Protein AF-I3T6C7-F1 (afdb_monomer)

Sequence (127 aa):
MVQRKGVLETTHEMLERLEAHLRAIGQFTVTANMRGSSAEEVVERVLSQPSLSGLQGPTVSPVFCKRDGKVTADYYAIVICVPKKALYKSVQQLRAIGGSGVLISPLTYIFDEETPRWRQLLSELGL

InterPro domains:
  IPR001348 ATP phosphoribosyltransferase HisG [PTHR21403] (2-115)
  IPR011322 Nitrogen regulatory PII-like, alpha/beta [SSF54913] (28-110)
  IPR013115 Histidine biosynthesis HisG, C-terminal [PF08029] (26-108)
  IPR013115 Histidine biosynthesis HisG, C-terminal [TIGR03455] (9-110)
  IPR015867 Nitrogen regulatory protein PII/ATP phosphoribosyltransferase, C-terminal [G3DSA:3.30.70.120] (30-111)

pLDDT: mean 95.15, std 6.67, range [51.81, 98.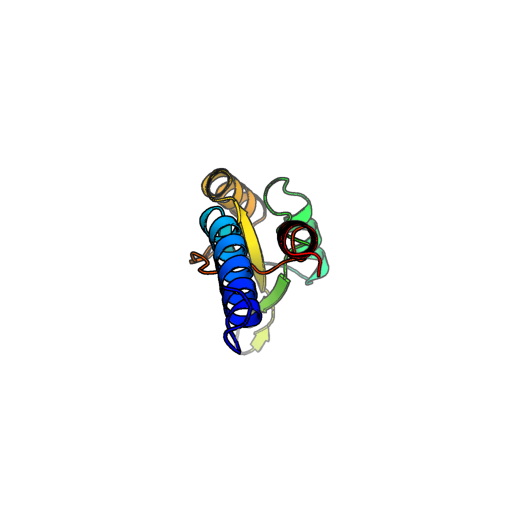69]

Radius of gyration: 20.39 Å; Cα contacts (8 Å, |Δi|>4): 193; chains: 1; bounding box: 48×24×57 Å

Secondary structure (DSSP, 8-state):
-TTSTTHHHHHHHHHHHHHHHHHHTTEEEEEEEEE-SSHHHHHHHHHTSTT---SSS-EEEEEEEEETTEEEEEEEEEEEEEEGGGHHHHHHHHHHTTEEEEEEEE-S----SPPHHHHHHHHHHT-

Foldseek 3Di:
DVPPPCPLVVVVVVVQLVVQQVVQQFKKKKKWKAFDPDQVRVQVLQVVQPQRQAPPGWDKAFDWDADPNDIDRRIIMTIGIGGPVCVVVSVVSCVVSRIDPIDIGGDRGDGDDDDCVSVVVCVVVVD

Solvent-accessible surface area (backbone atoms only — not comparable to full-atom values): 7153 Å² total; per-residue (Å²): 126,75,85,47,87,63,48,65,60,52,49,49,56,50,50,54,50,52,52,12,25,64,54,12,73,47,34,26,45,38,35,30,40,27,71,38,95,45,66,65,60,44,50,52,57,41,60,72,35,92,65,46,43,30,88,90,42,62,49,71,44,80,38,74,45,79,54,97,91,40,80,42,61,56,26,28,38,37,39,31,50,33,46,58,93,46,41,70,61,32,52,51,50,38,44,75,70,53,35,40,81,73,43,78,42,83,45,74,61,44,83,70,84,84,62,70,62,62,61,51,53,33,55,76,70,74,96

Structure (mmCIF, N/CA/C/O backbone):
data_AF-I3T6C7-F1
#
_entry.id   AF-I3T6C7-F1
#
loop_
_atom_site.group_PDB
_atom_site.id
_atom_site.type_symbol
_atom_site.label_atom_id
_atom_site.label_alt_id
_atom_site.label_comp_id
_atom_site.label_asym_id
_atom_site.label_entity_id
_atom_site.label_seq_id
_atom_site.pdbx_PDB_ins_code
_atom_site.Cartn_x
_atom_site.Cartn_y
_atom_site.Cartn_z
_atom_site.occupancy
_atom_site.B_iso_or_equiv
_atom_site.auth_seq_id
_atom_site.auth_comp_id
_atom_site.auth_asym_id
_atom_site.auth_atom_id
_atom_site.pdbx_PDB_model_num
ATOM 1 N N . MET A 1 1 ? -17.566 1.750 35.840 1.00 51.81 1 MET A N 1
ATOM 2 C CA . MET A 1 1 ? -16.801 0.747 35.057 1.00 51.81 1 MET A CA 1
ATOM 3 C C . MET A 1 1 ? -15.396 1.210 34.659 1.00 51.81 1 MET A C 1
ATOM 5 O O . MET A 1 1 ? -14.515 0.364 34.659 1.00 51.81 1 MET A O 1
ATOM 9 N N . VAL A 1 2 ? -15.137 2.505 34.415 1.00 59.56 2 VAL A N 1
ATOM 10 C CA . VAL A 1 2 ? -13.790 3.023 34.046 1.00 59.56 2 VAL A CA 1
ATOM 11 C C . VAL A 1 2 ? -12.768 3.013 35.204 1.00 59.56 2 VAL A C 1
ATOM 13 O O . VAL A 1 2 ? -11.573 3.135 34.989 1.00 59.56 2 VAL A O 1
ATOM 16 N N . GLN A 1 3 ? -13.205 2.800 36.450 1.00 64.25 3 GLN A N 1
ATOM 17 C CA . GLN A 1 3 ? -12.333 2.830 37.639 1.00 64.25 3 GLN A CA 1
ATOM 18 C C . GLN A 1 3 ? -11.343 1.656 37.747 1.00 64.25 3 GLN A C 1
ATOM 20 O O . GLN A 1 3 ? -10.486 1.649 38.631 1.00 64.25 3 GLN A O 1
ATOM 25 N N . ARG A 1 4 ? -11.452 0.636 36.886 1.00 76.62 4 ARG A N 1
ATOM 26 C CA . ARG A 1 4 ? -10.533 -0.504 36.906 1.00 76.62 4 ARG A CA 1
ATOM 27 C C . ARG A 1 4 ? -9.279 -0.127 36.112 1.00 76.62 4 ARG A C 1
ATOM 29 O O . ARG A 1 4 ? -9.357 0.118 34.911 1.00 76.62 4 ARG A O 1
ATOM 36 N N . LYS A 1 5 ? -8.139 -0.064 36.805 1.00 81.50 5 LYS A N 1
ATOM 37 C CA . LYS A 1 5 ? -6.835 0.320 36.241 1.00 81.50 5 LYS A CA 1
ATOM 38 C C . LYS A 1 5 ? -6.559 -0.441 34.933 1.00 81.50 5 LYS A C 1
ATOM 40 O O . LYS A 1 5 ? -6.639 -1.668 34.934 1.00 81.50 5 LYS A O 1
ATOM 45 N N . GLY A 1 6 ? -6.242 0.272 33.850 1.00 86.94 6 GLY A N 1
ATOM 46 C CA . GLY A 1 6 ? -5.896 -0.314 32.548 1.00 86.94 6 GLY A CA 1
ATOM 47 C C . GLY A 1 6 ? -7.056 -0.485 31.556 1.00 86.94 6 GLY A C 1
ATOM 48 O O . GLY A 1 6 ? -6.810 -0.827 30.399 1.00 86.94 6 GLY A O 1
ATOM 49 N N . VAL A 1 7 ? -8.320 -0.298 31.970 1.00 94.12 7 VAL A N 1
ATOM 50 C CA . VAL A 1 7 ? -9.475 -0.507 31.071 1.00 94.12 7 VAL A CA 1
ATOM 51 C C . VAL A 1 7 ? -9.541 0.550 29.976 1.00 94.12 7 VAL A C 1
ATOM 53 O O . VAL A 1 7 ? -9.849 0.206 28.837 1.00 94.12 7 VAL A O 1
ATOM 56 N N . LEU A 1 8 ? -9.248 1.812 30.295 1.00 93.75 8 LEU A N 1
ATOM 57 C CA . LEU A 1 8 ? -9.309 2.906 29.326 1.00 93.75 8 LEU A CA 1
ATOM 58 C C . LEU A 1 8 ? -8.242 2.727 28.237 1.00 93.75 8 LEU A C 1
ATOM 60 O O . LEU A 1 8 ? -8.543 2.826 27.053 1.00 93.75 8 LEU A O 1
ATOM 64 N N . GLU A 1 9 ? -7.030 2.353 28.639 1.00 93.94 9 GLU A N 1
ATOM 65 C CA . GLU A 1 9 ? -5.893 2.097 27.759 1.00 93.94 9 GLU A CA 1
ATOM 66 C C . GLU A 1 9 ? -6.137 0.872 26.869 1.00 93.94 9 GLU A C 1
ATOM 68 O O . GLU A 1 9 ? -5.950 0.939 25.657 1.00 93.94 9 GLU A O 1
ATOM 73 N N . THR A 1 10 ? -6.642 -0.225 27.446 1.00 95.94 10 THR A N 1
ATOM 74 C CA . THR A 1 10 ? -6.993 -1.431 26.672 1.00 95.94 10 THR A CA 1
ATOM 75 C C . THR A 1 10 ? -8.122 -1.144 25.681 1.00 95.94 10 THR A C 1
ATOM 77 O O . THR A 1 10 ? -8.112 -1.646 24.559 1.00 95.94 10 THR A O 1
ATOM 80 N N . THR A 1 11 ? -9.103 -0.327 26.078 1.00 95.94 11 THR A N 1
ATOM 81 C CA . THR A 1 11 ? -10.200 0.087 25.192 1.00 95.94 11 THR A CA 1
ATOM 82 C C . THR A 1 11 ? -9.670 0.921 24.031 1.00 95.94 11 THR A C 1
ATOM 84 O O . THR A 1 11 ? -10.101 0.706 22.900 1.00 95.94 11 THR A O 1
ATOM 87 N N . HIS A 1 12 ? -8.712 1.819 24.286 1.00 95.50 12 HIS A N 1
ATOM 88 C CA . HIS A 1 12 ? -8.069 2.601 23.234 1.00 95.50 12 HIS A CA 1
ATOM 89 C C . HIS A 1 12 ? -7.343 1.695 22.230 1.00 95.50 12 HIS A C 1
ATOM 91 O O . HIS A 1 12 ? -7.624 1.749 21.037 1.00 95.50 12 HIS A O 1
ATOM 97 N N . GLU A 1 13 ? -6.511 0.770 22.720 1.00 96.75 13 GLU A N 1
ATOM 98 C CA . GLU A 1 13 ? -5.788 -0.195 21.881 1.00 96.75 13 GLU A CA 1
ATOM 99 C C . GLU A 1 13 ? -6.740 -1.079 21.053 1.00 96.75 13 GLU A C 1
ATOM 101 O O . GLU A 1 13 ? -6.486 -1.364 19.879 1.00 96.75 13 GLU A O 1
ATOM 106 N N . MET A 1 14 ? -7.856 -1.519 21.647 1.00 97.81 14 MET A N 1
ATOM 107 C CA . MET A 1 14 ? -8.892 -2.271 20.935 1.00 97.81 14 MET A CA 1
ATOM 108 C C . MET A 1 14 ? -9.550 -1.438 19.836 1.00 97.81 14 MET A C 1
ATOM 110 O O . MET A 1 14 ? -9.724 -1.943 18.725 1.00 97.81 14 MET A O 1
ATOM 114 N N . LEU A 1 15 ? -9.907 -0.185 20.129 1.00 97.56 15 LEU A N 1
ATOM 115 C CA . LEU A 1 15 ? -10.508 0.724 19.157 1.00 97.56 15 LEU A CA 1
ATOM 116 C C . LEU A 1 15 ? -9.564 0.945 17.969 1.00 97.56 15 LEU A C 1
ATOM 118 O O . LEU A 1 15 ? -9.964 0.693 16.833 1.00 97.56 15 LEU A O 1
ATOM 122 N N . GLU A 1 16 ? -8.304 1.302 18.228 1.00 98.00 16 GLU A N 1
ATOM 123 C CA . GLU A 1 16 ? -7.309 1.536 17.177 1.00 98.00 16 GLU A CA 1
ATOM 124 C C . GLU A 1 16 ? -7.097 0.299 16.294 1.00 98.00 16 GLU A C 1
ATOM 126 O O . GLU A 1 16 ? -7.096 0.390 15.063 1.00 98.00 16 GLU A O 1
ATOM 131 N N . ARG A 1 17 ? -6.973 -0.893 16.897 1.00 98.25 17 ARG A N 1
ATOM 132 C CA . ARG A 1 17 ? -6.817 -2.143 16.136 1.00 98.25 17 ARG A CA 1
ATOM 133 C C . ARG A 1 17 ? -8.027 -2.450 15.266 1.00 98.25 17 ARG A C 1
ATOM 135 O O . ARG A 1 17 ? -7.852 -2.872 14.123 1.00 98.25 17 ARG A O 1
ATOM 142 N N . LEU A 1 18 ? -9.242 -2.269 15.782 1.00 98.31 18 LEU A N 1
ATOM 143 C CA . LEU A 1 18 ? -10.462 -2.528 15.018 1.00 98.31 18 LEU A CA 1
ATOM 144 C C . LEU A 1 18 ? -10.581 -1.575 13.826 1.00 98.31 18 LEU A C 1
ATOM 146 O O . LEU A 1 18 ? -10.871 -2.020 12.715 1.00 98.31 18 LEU A O 1
ATOM 150 N N . GLU A 1 19 ? -10.297 -0.288 14.020 1.00 97.81 19 GLU A N 1
ATOM 151 C CA . 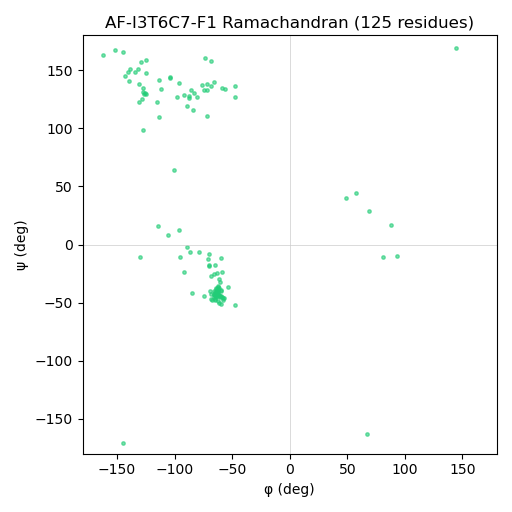GLU A 1 19 ? -10.312 0.698 12.937 1.00 97.81 19 GLU A CA 1
ATOM 152 C C . GLU A 1 19 ? -9.237 0.412 11.885 1.00 97.81 19 GLU A C 1
ATOM 154 O O . GLU A 1 19 ? -9.531 0.363 10.685 1.00 97.81 19 GLU A O 1
ATOM 159 N N . ALA A 1 20 ? -8.008 0.130 12.324 1.00 98.31 20 ALA A N 1
ATOM 160 C CA . ALA A 1 20 ? -6.911 -0.224 11.434 1.00 98.31 20 ALA A CA 1
ATOM 161 C C . ALA A 1 20 ? -7.193 -1.517 10.653 1.00 98.31 20 ALA A C 1
ATOM 163 O O . ALA A 1 20 ? -6.828 -1.625 9.478 1.00 98.31 20 ALA A O 1
ATOM 164 N N . HIS A 1 21 ? -7.867 -2.490 11.271 1.00 98.50 21 HIS A N 1
ATOM 165 C CA . HIS A 1 21 ? -8.273 -3.726 10.609 1.00 98.50 21 HIS A CA 1
ATOM 166 C C . HIS A 1 21 ? -9.343 -3.466 9.546 1.00 98.50 21 HIS A C 1
ATOM 168 O O . HIS A 1 21 ? -9.191 -3.893 8.401 1.00 98.50 21 HIS A O 1
ATOM 174 N N . LEU A 1 22 ? -10.391 -2.707 9.883 1.00 97.50 22 LEU A N 1
ATOM 175 C CA . LEU A 1 22 ? -11.456 -2.339 8.945 1.00 97.50 22 LEU A CA 1
ATOM 176 C C . LEU A 1 22 ? -10.931 -1.540 7.742 1.00 97.50 22 LEU A C 1
ATOM 178 O O . LEU A 1 22 ? -11.440 -1.688 6.629 1.00 97.50 22 LEU A O 1
ATOM 182 N N . ARG A 1 23 ? -9.879 -0.736 7.926 1.00 96.69 23 ARG A N 1
ATOM 183 C CA . ARG A 1 23 ? -9.169 -0.092 6.814 1.00 96.69 23 ARG A CA 1
ATOM 184 C C . ARG A 1 23 ? -8.414 -1.121 5.960 1.00 96.69 23 ARG A C 1
ATOM 186 O O . ARG A 1 23 ? -8.537 -1.121 4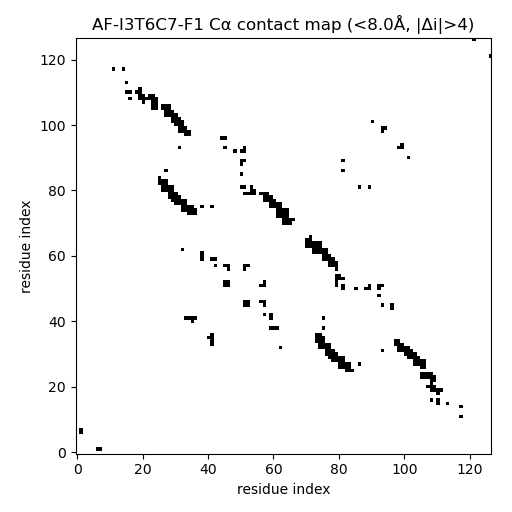.733 1.00 96.69 23 ARG A O 1
ATOM 193 N N . ALA A 1 24 ? -7.675 -2.029 6.598 1.00 98.06 24 ALA A N 1
ATOM 194 C CA . ALA A 1 24 ? -6.841 -3.034 5.936 1.00 98.06 24 ALA A CA 1
ATOM 195 C C . ALA A 1 24 ? -7.627 -4.054 5.101 1.00 98.06 24 ALA A C 1
ATOM 197 O O . ALA A 1 24 ? -7.188 -4.420 4.008 1.00 98.06 24 ALA A O 1
ATOM 198 N N . ILE A 1 25 ? -8.812 -4.487 5.553 1.00 97.50 25 ILE A N 1
ATOM 199 C CA . ILE A 1 25 ? -9.611 -5.501 4.840 1.00 97.50 25 ILE A CA 1
ATOM 200 C C . ILE A 1 25 ? -9.982 -5.083 3.413 1.00 97.50 25 ILE A C 1
ATOM 202 O O . ILE A 1 25 ? -10.237 -5.951 2.574 1.00 97.50 25 ILE A O 1
ATOM 206 N N . GLY A 1 26 ? -10.009 -3.779 3.128 1.00 96.12 26 GLY A N 1
ATOM 207 C CA . GLY A 1 26 ? -10.335 -3.212 1.823 1.00 96.12 26 GLY A CA 1
ATOM 208 C C . GLY A 1 26 ? -9.139 -3.024 0.891 1.00 96.12 26 GLY A C 1
ATOM 209 O O . GLY A 1 26 ? -9.344 -2.608 -0.249 1.00 96.12 26 GLY A O 1
ATOM 210 N N . GLN A 1 27 ? -7.920 -3.342 1.332 1.00 98.06 27 GLN A N 1
ATOM 211 C CA . GLN A 1 27 ? -6.677 -3.039 0.621 1.00 98.06 27 GLN A CA 1
ATOM 212 C C . GLN A 1 27 ? -5.825 -4.292 0.376 1.00 98.06 27 GLN A C 1
ATOM 214 O O . GLN A 1 27 ? -5.956 -5.314 1.056 1.00 98.06 27 GLN A O 1
ATOM 219 N N . PHE A 1 28 ? -4.937 -4.192 -0.606 1.00 98.56 28 PHE A N 1
ATOM 220 C CA . PHE A 1 28 ? -3.793 -5.076 -0.797 1.00 98.56 28 PHE A CA 1
ATOM 221 C C . PHE A 1 28 ? -2.518 -4.249 -0.858 1.00 98.56 28 PHE A C 1
ATOM 223 O O . PHE A 1 28 ? -2.527 -3.157 -1.426 1.00 98.56 28 PHE A O 1
ATOM 230 N N . THR A 1 29 ? -1.414 -4.812 -0.378 1.00 98.50 29 THR A N 1
ATOM 231 C CA . THR A 1 29 ? -0.090 -4.364 -0.810 1.00 98.50 29 THR A CA 1
ATOM 232 C C . THR A 1 29 ? 0.212 -5.013 -2.148 1.00 98.50 29 THR A C 1
ATOM 234 O O . THR A 1 29 ? 0.123 -6.236 -2.282 1.00 98.50 29 THR A O 1
ATOM 237 N N . VAL A 1 30 ? 0.559 -4.194 -3.133 1.00 98.62 30 VAL A N 1
ATOM 238 C CA . VAL A 1 30 ? 0.957 -4.631 -4.466 1.00 98.62 30 VAL A CA 1
ATOM 239 C C . VAL A 1 30 ? 2.409 -4.245 -4.683 1.00 98.62 30 VAL A C 1
ATOM 241 O O . VAL A 1 30 ? 2.754 -3.065 -4.612 1.00 98.62 30 VAL A O 1
ATOM 244 N N . THR A 1 31 ? 3.235 -5.244 -4.978 1.00 98.62 31 THR A N 1
ATOM 245 C CA . THR A 1 31 ? 4.638 -5.063 -5.350 1.00 98.62 31 THR A CA 1
ATOM 246 C C . THR A 1 31 ? 4.824 -5.450 -6.807 1.00 98.62 31 THR A C 1
ATOM 248 O O . THR A 1 31 ? 4.336 -6.498 -7.217 1.00 98.62 31 THR A O 1
ATOM 251 N N . ALA A 1 32 ? 5.527 -4.651 -7.604 1.00 98.50 32 ALA A N 1
ATOM 252 C CA . ALA A 1 32 ? 5.821 -4.997 -8.995 1.00 98.50 32 ALA A CA 1
ATOM 253 C C . ALA A 1 32 ? 7.239 -4.588 -9.392 1.00 98.50 32 ALA A C 1
ATOM 255 O O . ALA A 1 32 ? 7.749 -3.574 -8.930 1.00 98.50 32 ALA A O 1
ATOM 256 N N . ASN A 1 33 ? 7.855 -5.353 -10.290 1.00 97.94 33 ASN A N 1
ATOM 257 C CA . ASN A 1 33 ? 9.135 -5.009 -10.894 1.00 97.94 33 ASN A CA 1
ATOM 258 C C . ASN A 1 33 ? 8.912 -4.242 -12.194 1.00 97.94 33 ASN A C 1
ATOM 260 O O . ASN A 1 33 ? 8.213 -4.713 -13.095 1.00 97.94 33 ASN A O 1
ATOM 264 N N . MET A 1 34 ? 9.561 -3.093 -12.316 1.00 97.62 34 MET A N 1
ATOM 265 C CA . MET A 1 34 ? 9.512 -2.220 -13.479 1.00 97.62 34 MET A CA 1
ATOM 266 C C . MET A 1 34 ? 10.923 -1.961 -13.976 1.00 97.62 34 MET A C 1
ATOM 268 O O . MET A 1 34 ? 11.798 -1.596 -13.201 1.00 97.62 34 MET A O 1
ATOM 272 N N . ARG A 1 35 ? 11.164 -2.145 -15.274 1.00 95.44 35 ARG A N 1
ATOM 273 C CA . ARG A 1 35 ? 12.408 -1.667 -15.888 1.00 95.44 35 ARG A CA 1
ATOM 274 C C . ARG A 1 35 ? 12.381 -0.147 -15.892 1.00 95.44 35 ARG A C 1
ATOM 276 O O . ARG A 1 35 ? 11.346 0.385 -16.281 1.00 95.44 35 ARG A O 1
ATOM 283 N N . GLY A 1 36 ? 13.472 0.522 -15.544 1.00 95.62 36 GLY A N 1
ATOM 284 C CA . GLY A 1 36 ? 13.560 1.984 -15.577 1.00 95.62 36 GLY A CA 1
ATOM 285 C C . GLY A 1 36 ? 15.001 2.475 -15.561 1.00 95.62 36 GLY A C 1
ATOM 286 O O . GLY A 1 36 ? 15.907 1.704 -15.246 1.00 95.62 36 GLY A O 1
ATOM 287 N N . SER A 1 37 ? 15.211 3.735 -15.937 1.00 94.81 37 SER A N 1
ATOM 288 C CA . SER A 1 37 ? 16.543 4.366 -15.927 1.00 94.81 37 SER A CA 1
ATOM 289 C C . SER A 1 37 ? 16.856 5.091 -14.619 1.00 94.81 37 SER A C 1
ATOM 291 O O . SER A 1 37 ? 18.026 5.296 -14.303 1.00 94.81 37 SER A O 1
ATOM 293 N N . SER A 1 38 ? 15.825 5.493 -13.873 1.00 96.44 38 SER A N 1
ATOM 294 C CA . SER A 1 38 ? 15.938 6.107 -12.550 1.00 96.44 38 SER A CA 1
ATOM 295 C C . SER A 1 38 ? 14.688 5.809 -11.717 1.00 96.44 38 SER A C 1
ATOM 297 O O . SER A 1 38 ? 13.676 5.339 -12.245 1.00 96.44 38 SER A O 1
ATOM 299 N N . ALA A 1 39 ? 14.741 6.081 -10.412 1.00 97.25 39 ALA A N 1
ATOM 300 C CA . ALA A 1 39 ? 13.569 5.918 -9.556 1.00 97.25 39 ALA A CA 1
ATOM 301 C C . ALA A 1 39 ? 12.464 6.919 -9.933 1.00 97.25 39 ALA A C 1
ATOM 303 O O . ALA A 1 39 ? 11.297 6.544 -9.990 1.00 97.25 39 ALA A O 1
ATOM 304 N N . GLU A 1 40 ? 12.833 8.161 -10.244 1.00 97.75 40 GLU A N 1
ATOM 305 C CA . GLU A 1 40 ? 11.933 9.254 -10.624 1.00 97.75 40 GLU A CA 1
ATOM 306 C C . GLU A 1 40 ? 11.144 8.912 -11.889 1.00 97.75 40 GLU A C 1
ATOM 308 O O . GLU A 1 40 ? 9.926 9.055 -11.918 1.00 97.75 40 GLU A O 1
ATOM 313 N N . GLU A 1 41 ? 11.817 8.360 -12.898 1.00 97.69 41 GLU A N 1
ATOM 314 C CA . GLU A 1 41 ? 11.195 7.933 -14.153 1.00 97.69 41 GLU A CA 1
ATOM 315 C C . GLU A 1 41 ? 10.159 6.815 -13.927 1.00 97.69 41 GLU A C 1
ATOM 317 O O . GLU A 1 41 ? 9.073 6.816 -14.515 1.00 97.69 41 GLU A O 1
ATOM 322 N N . VAL A 1 42 ? 10.449 5.881 -13.013 1.00 98.12 42 VAL A N 1
ATOM 323 C CA . VAL A 1 42 ? 9.484 4.851 -12.603 1.00 98.12 42 VAL A CA 1
ATOM 324 C C . VAL A 1 42 ? 8.316 5.462 -11.822 1.00 98.12 42 VAL A C 1
ATOM 326 O O . VAL A 1 42 ? 7.168 5.100 -12.086 1.00 98.12 42 VAL A O 1
ATOM 329 N N . VAL A 1 43 ? 8.573 6.397 -10.900 1.00 97.81 43 VAL A N 1
ATOM 330 C CA . VAL A 1 43 ? 7.527 7.110 -10.144 1.00 97.81 43 VAL A CA 1
ATOM 331 C C . VAL A 1 43 ? 6.577 7.843 -11.091 1.00 97.81 43 VAL A C 1
ATOM 333 O O . VAL A 1 43 ? 5.364 7.680 -10.962 1.00 97.81 43 VAL A O 1
ATOM 336 N N . GLU A 1 44 ? 7.096 8.593 -12.064 1.00 97.81 44 GLU A N 1
ATOM 337 C CA . GLU A 1 44 ? 6.292 9.327 -13.050 1.00 97.81 44 GLU A CA 1
ATOM 338 C C . GLU A 1 44 ? 5.371 8.390 -13.838 1.00 97.81 44 GLU A C 1
ATOM 340 O O . GLU A 1 44 ? 4.167 8.639 -13.954 1.00 97.81 44 GLU A O 1
ATOM 345 N N . ARG A 1 45 ? 5.900 7.257 -14.321 1.00 98.00 45 ARG A N 1
ATOM 346 C CA . ARG A 1 45 ? 5.083 6.254 -15.016 1.00 98.00 45 ARG A CA 1
ATOM 347 C C . ARG A 1 45 ? 4.001 5.664 -14.126 1.00 98.00 45 ARG A C 1
ATOM 349 O O . ARG A 1 45 ? 2.870 5.512 -14.588 1.00 98.00 45 ARG A O 1
ATOM 356 N N . VAL A 1 46 ? 4.306 5.340 -12.873 1.00 98.00 46 VAL A N 1
ATOM 357 C CA . VAL A 1 46 ? 3.306 4.802 -11.940 1.00 98.00 46 VAL A CA 1
ATOM 358 C C . VAL A 1 46 ? 2.225 5.840 -11.640 1.00 98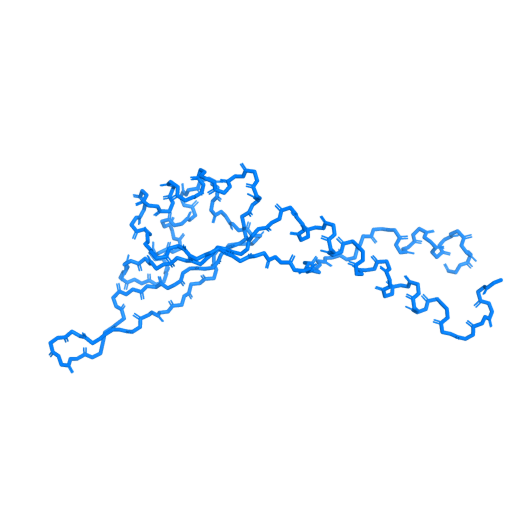.00 46 VAL A C 1
ATOM 360 O O . VAL A 1 46 ? 1.042 5.529 -11.766 1.00 98.00 46 VAL A O 1
ATOM 363 N N . LEU A 1 47 ? 2.603 7.080 -11.324 1.00 97.69 47 LEU A N 1
ATOM 364 C CA . LEU A 1 47 ? 1.664 8.158 -10.998 1.00 97.69 47 LEU A CA 1
ATOM 365 C C . LEU A 1 47 ? 0.852 8.650 -12.206 1.00 97.69 47 LEU A C 1
ATOM 367 O O . LEU A 1 47 ? -0.225 9.213 -12.020 1.00 97.69 47 LEU A O 1
ATOM 371 N N . SER A 1 48 ? 1.292 8.372 -13.439 1.00 97.25 48 SER A N 1
ATOM 372 C CA . SER A 1 48 ? 0.477 8.587 -14.647 1.00 97.25 48 SER A CA 1
ATOM 373 C C . SER A 1 48 ? -0.774 7.697 -14.709 1.00 97.25 48 SER A C 1
ATOM 375 O O . SER A 1 48 ? -1.699 7.971 -15.476 1.00 97.25 48 SER A O 1
ATOM 377 N N . GLN A 1 49 ? -0.816 6.613 -13.924 1.00 97.62 49 GLN A N 1
ATOM 378 C CA . GLN A 1 49 ? -1.911 5.653 -13.928 1.00 97.62 49 GLN A CA 1
ATOM 379 C C . GLN A 1 49 ? -2.903 5.935 -12.791 1.00 97.62 49 GLN A C 1
ATOM 381 O O . GLN A 1 49 ? -2.531 5.940 -11.617 1.00 97.62 49 GLN A O 1
ATOM 386 N N . PRO A 1 50 ? -4.207 6.073 -13.089 1.00 94.12 50 PRO A N 1
ATOM 387 C CA . PRO A 1 50 ? -5.169 6.605 -12.126 1.00 94.12 50 PRO A CA 1
ATOM 388 C C . PRO A 1 50 ? -5.462 5.676 -10.941 1.00 94.12 50 PRO A C 1
ATOM 390 O O . PRO A 1 50 ? -6.017 6.128 -9.948 1.00 94.12 50 PRO A O 1
ATOM 393 N N . SER A 1 51 ? -5.147 4.379 -11.031 1.00 94.00 51 SER A N 1
ATOM 394 C CA . SER A 1 51 ? -5.382 3.427 -9.933 1.00 94.00 51 S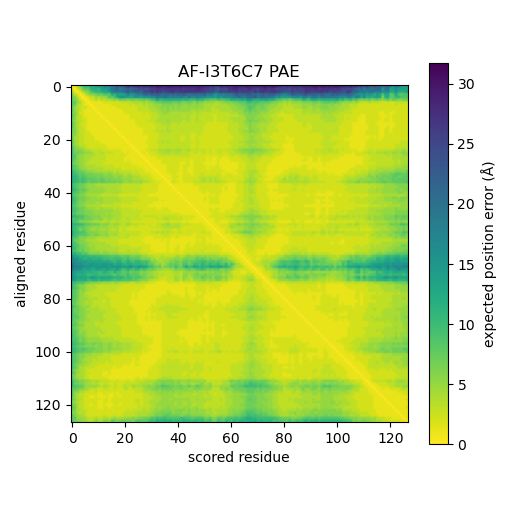ER A CA 1
ATOM 395 C C . SER A 1 51 ? -4.114 3.015 -9.184 1.00 94.00 51 SER A C 1
ATOM 397 O O . SER A 1 51 ? -4.177 2.086 -8.380 1.00 94.00 51 SER A O 1
ATOM 399 N N . LEU A 1 52 ? -2.975 3.662 -9.458 1.00 97.12 52 LEU A N 1
ATOM 400 C CA . LEU A 1 52 ? -1.669 3.290 -8.903 1.00 97.12 52 LEU A CA 1
ATOM 401 C C . LEU A 1 52 ? -1.070 4.353 -7.969 1.00 97.12 52 LEU A C 1
ATOM 403 O O . LEU A 1 52 ? 0.114 4.290 -7.652 1.00 97.12 52 LEU A O 1
ATOM 407 N N . SER A 1 53 ? -1.872 5.310 -7.499 1.00 94.19 53 SER A N 1
ATOM 408 C CA . SER A 1 53 ? -1.409 6.383 -6.609 1.00 94.19 53 SER A CA 1
ATOM 409 C C . SER A 1 53 ? -0.889 5.880 -5.258 1.00 94.19 53 SER A C 1
ATOM 411 O O . SER A 1 53 ? -0.100 6.562 -4.617 1.00 94.19 53 SER A O 1
ATOM 413 N N . GLY A 1 54 ? -1.323 4.702 -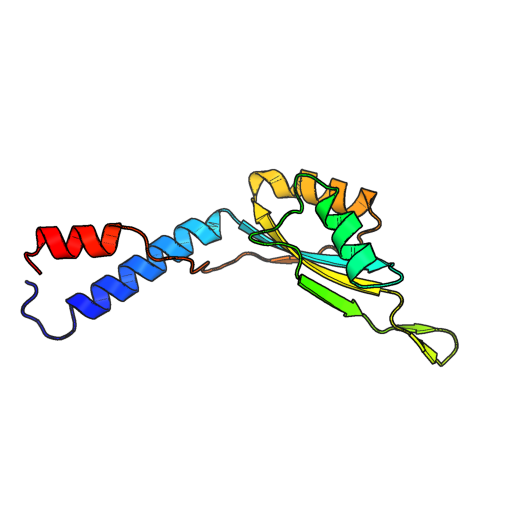4.799 1.00 95.56 54 GLY A N 1
ATOM 414 C CA . GLY A 1 54 ? -1.054 4.249 -3.434 1.00 95.56 54 GLY A CA 1
ATOM 415 C C . GLY A 1 54 ? -1.780 5.104 -2.387 1.00 95.56 54 GLY A C 1
ATOM 416 O O . GLY A 1 54 ? -2.722 5.826 -2.715 1.00 95.56 54 GLY A O 1
ATOM 417 N N . LEU A 1 55 ? -1.338 5.014 -1.124 1.00 94.38 55 LEU A N 1
ATOM 418 C CA . LEU A 1 55 ? -1.839 5.884 -0.046 1.00 94.38 55 LEU A CA 1
ATOM 419 C C . LEU A 1 55 ? -1.269 7.304 -0.156 1.00 94.38 55 LEU A C 1
ATOM 421 O O . LEU A 1 55 ? -2.007 8.267 -0.010 1.00 94.38 55 LEU A O 1
ATOM 425 N N . GLN A 1 56 ? 0.036 7.414 -0.419 1.00 94.12 56 GLN A N 1
ATOM 426 C CA . GLN A 1 56 ? 0.764 8.687 -0.557 1.00 94.12 56 GLN A CA 1
ATOM 427 C C . GLN A 1 56 ? 1.617 8.753 -1.837 1.00 94.12 56 GLN A C 1
ATOM 429 O O . GLN A 1 56 ? 2.154 9.799 -2.185 1.00 94.12 56 GLN A O 1
ATOM 434 N N . GLY A 1 57 ? 1.777 7.624 -2.524 1.00 96.06 57 GLY A N 1
ATOM 435 C CA . GLY A 1 57 ? 2.698 7.440 -3.640 1.00 96.06 57 GLY A CA 1
ATOM 436 C C . GLY A 1 57 ? 3.292 6.028 -3.645 1.00 96.06 57 GLY A C 1
ATOM 437 O O . GLY A 1 57 ? 3.129 5.281 -2.671 1.00 96.06 57 GLY A O 1
ATOM 438 N N . PRO A 1 58 ? 3.984 5.635 -4.727 1.00 98.00 58 PRO A N 1
ATOM 439 C CA . PRO A 1 58 ? 4.753 4.401 -4.759 1.00 98.00 58 PRO A CA 1
ATOM 440 C C . PRO A 1 58 ? 6.048 4.529 -3.956 1.00 98.00 58 PRO A C 1
ATOM 442 O O . PRO A 1 58 ? 6.827 5.460 -4.146 1.00 98.00 58 PRO A O 1
ATOM 445 N N . THR A 1 59 ? 6.339 3.541 -3.112 1.00 98.50 59 THR A N 1
ATOM 446 C CA . THR A 1 59 ? 7.727 3.300 -2.695 1.00 98.50 59 THR A CA 1
ATOM 447 C C . THR A 1 59 ? 8.476 2.711 -3.880 1.00 98.50 59 THR A C 1
ATOM 449 O O . THR A 1 59 ? 7.966 1.778 -4.492 1.00 98.50 59 THR A O 1
ATOM 452 N N . VAL A 1 60 ? 9.667 3.219 -4.200 1.00 98.19 60 VAL A N 1
ATOM 453 C CA . VAL A 1 60 ? 10.477 2.747 -5.333 1.00 98.19 60 VAL A CA 1
ATOM 454 C C . VAL A 1 60 ? 11.879 2.398 -4.844 1.00 98.19 60 VAL A C 1
ATOM 456 O O . VAL A 1 60 ? 12.505 3.173 -4.127 1.00 98.19 60 VAL A O 1
ATOM 459 N N . SER A 1 61 ? 12.375 1.208 -5.181 1.00 98.19 61 SER A N 1
ATOM 460 C CA . SER A 1 61 ? 13.699 0.727 -4.758 1.00 98.19 61 SER A CA 1
ATOM 461 C C . SER A 1 61 ? 14.417 -0.003 -5.892 1.00 98.19 61 SER A C 1
ATOM 463 O O . SER A 1 61 ? 13.763 -0.743 -6.626 1.00 98.19 61 SER A O 1
ATOM 465 N N . PRO A 1 62 ? 15.741 0.172 -6.062 1.00 97.56 62 PRO A N 1
ATOM 466 C CA . PRO A 1 62 ? 16.483 -0.478 -7.136 1.00 97.56 62 PRO A CA 1
ATOM 467 C C . PRO A 1 62 ? 16.519 -2.000 -6.951 1.00 97.56 62 PRO A C 1
ATOM 469 O O . PRO A 1 62 ? 16.709 -2.511 -5.848 1.00 97.56 62 PRO A O 1
ATOM 472 N N . VAL A 1 63 ? 16.381 -2.725 -8.057 1.00 97.12 63 VAL A N 1
ATOM 473 C CA . VAL A 1 63 ? 16.488 -4.183 -8.138 1.00 97.12 63 VAL A CA 1
ATOM 474 C C . VAL A 1 63 ? 17.716 -4.522 -8.967 1.00 97.12 63 VAL A C 1
ATOM 476 O O . VAL A 1 63 ? 17.760 -4.333 -10.185 1.00 97.12 63 VAL A O 1
ATOM 479 N N . PHE A 1 64 ? 18.728 -5.043 -8.284 1.00 94.88 64 PHE A N 1
ATOM 480 C CA . PHE A 1 64 ? 19.996 -5.392 -8.899 1.00 94.88 64 PHE A CA 1
ATOM 481 C C . PHE A 1 64 ? 19.925 -6.768 -9.549 1.00 94.88 64 PHE A C 1
ATOM 483 O O . PHE A 1 64 ? 19.523 -7.755 -8.934 1.00 94.88 64 PHE A O 1
ATOM 490 N N . CYS A 1 65 ? 20.364 -6.843 -10.798 1.00 90.56 65 CYS A N 1
ATOM 491 C CA . CYS A 1 65 ? 20.492 -8.090 -11.533 1.00 90.56 65 CYS A CA 1
ATOM 492 C C . CYS A 1 65 ? 21.867 -8.179 -12.198 1.00 90.56 65 CYS A C 1
ATOM 494 O O . CYS A 1 65 ? 22.508 -7.175 -12.520 1.00 90.56 65 CYS A O 1
ATOM 496 N N . LYS A 1 66 ? 22.351 -9.412 -12.363 1.00 93.12 66 LYS A N 1
ATOM 497 C CA . LYS A 1 66 ? 23.632 -9.685 -13.013 1.00 93.12 66 LYS A CA 1
ATOM 498 C C . LYS A 1 66 ? 23.397 -9.860 -14.513 1.00 93.12 66 LYS A C 1
ATOM 500 O O . LYS A 1 66 ? 22.675 -10.771 -14.909 1.00 93.12 66 LYS A O 1
ATOM 505 N N . ARG A 1 67 ? 24.014 -9.010 -15.333 1.00 87.31 67 ARG A N 1
ATOM 506 C CA . ARG A 1 67 ? 24.050 -9.122 -16.799 1.00 87.31 67 ARG A CA 1
ATOM 507 C C . ARG A 1 67 ? 25.493 -9.057 -17.264 1.00 87.31 67 ARG A C 1
ATOM 509 O O . ARG A 1 67 ? 26.249 -8.217 -16.787 1.00 87.31 67 ARG A O 1
ATOM 516 N N . ASP A 1 68 ? 25.888 -9.992 -18.123 1.00 89.12 68 ASP A N 1
ATOM 517 C CA . ASP A 1 68 ? 27.243 -10.071 -18.690 1.00 89.12 68 ASP A CA 1
ATOM 518 C C . ASP A 1 68 ? 28.361 -9.967 -17.634 1.00 89.12 68 ASP A C 1
ATOM 520 O O . ASP A 1 68 ? 29.371 -9.286 -17.799 1.00 89.12 68 ASP A O 1
ATOM 524 N N . GLY A 1 69 ? 28.151 -10.609 -16.481 1.00 90.88 69 GLY A N 1
ATOM 525 C CA . GLY A 1 69 ? 29.109 -10.605 -15.374 1.00 90.88 69 GLY A CA 1
ATOM 526 C C . GLY A 1 69 ? 29.079 -9.362 -14.476 1.00 90.88 69 GLY A C 1
ATOM 527 O O . GLY A 1 69 ? 29.657 -9.419 -13.392 1.00 90.88 69 GLY A O 1
ATOM 528 N N . LYS A 1 70 ? 28.369 -8.292 -14.852 1.00 92.56 70 LYS A N 1
ATOM 529 C CA . LYS A 1 70 ? 28.261 -7.038 -14.088 1.00 92.56 70 LYS A CA 1
ATOM 530 C C . LYS A 1 70 ? 26.917 -6.924 -13.372 1.00 92.56 70 LYS A C 1
ATOM 532 O O . LYS A 1 70 ? 25.885 -7.362 -13.874 1.00 92.56 70 LYS A O 1
ATOM 537 N N . VAL A 1 71 ? 26.933 -6.335 -12.179 1.00 93.25 71 VAL A N 1
ATOM 538 C CA . VAL A 1 71 ? 25.714 -6.027 -11.421 1.00 93.25 71 VAL A CA 1
ATOM 539 C C . VAL A 1 71 ? 25.205 -4.660 -11.862 1.00 93.25 71 VAL A C 1
ATOM 541 O O . VAL A 1 71 ? 25.952 -3.687 -11.839 1.00 93.25 71 VAL A O 1
ATOM 544 N N . THR A 1 72 ? 23.942 -4.603 -12.276 1.00 91.38 72 THR A N 1
ATOM 545 C CA . THR A 1 72 ? 23.276 -3.389 -12.770 1.00 91.38 72 THR A CA 1
ATOM 546 C C . THR A 1 72 ? 21.892 -3.264 -12.139 1.00 91.38 72 THR A C 1
ATOM 548 O O . THR A 1 72 ? 21.264 -4.275 -11.818 1.00 91.38 72 THR A O 1
ATOM 551 N N . ALA A 1 73 ? 21.427 -2.033 -11.933 1.00 89.75 73 ALA A N 1
ATOM 552 C CA . ALA A 1 73 ? 20.092 -1.728 -11.421 1.00 89.75 73 ALA A CA 1
ATOM 553 C C . ALA A 1 73 ? 19.160 -1.329 -12.573 1.00 89.75 73 ALA A C 1
ATOM 555 O O . ALA A 1 73 ? 18.699 -0.199 -12.652 1.00 89.75 73 ALA A O 1
ATOM 556 N N . ASP A 1 74 ? 18.902 -2.263 -13.488 1.00 90.69 74 ASP A N 1
ATOM 557 C CA . ASP A 1 74 ? 18.036 -2.008 -14.651 1.00 90.69 74 ASP A CA 1
ATOM 558 C C . ASP A 1 74 ? 16.536 -2.062 -14.311 1.00 90.69 74 ASP A C 1
ATOM 560 O O . ASP A 1 74 ? 15.680 -1.829 -15.168 1.00 90.69 74 ASP A O 1
ATOM 564 N N . TYR A 1 75 ? 16.212 -2.461 -13.083 1.00 96.06 75 TYR A N 1
ATOM 565 C CA . TYR A 1 75 ? 14.858 -2.628 -12.585 1.00 96.06 75 TYR A CA 1
ATOM 566 C C . TYR A 1 75 ? 14.680 -1.895 -11.263 1.00 96.06 75 TYR A C 1
ATOM 568 O O . TYR A 1 75 ? 15.626 -1.696 -10.506 1.00 96.06 75 TYR A O 1
ATOM 576 N N . TYR A 1 76 ? 13.428 -1.577 -10.969 1.00 98.19 76 TYR A N 1
ATOM 577 C CA . TYR A 1 76 ? 12.964 -1.033 -9.710 1.00 98.19 76 TYR A CA 1
ATOM 578 C C . TYR A 1 76 ? 11.754 -1.829 -9.234 1.00 98.19 76 TYR A C 1
ATOM 580 O O . TYR A 1 76 ? 10.868 -2.163 -10.022 1.00 98.19 76 TYR A O 1
ATOM 588 N N . ALA A 1 77 ? 11.712 -2.126 -7.943 1.00 98.31 77 ALA A N 1
ATOM 589 C CA . ALA A 1 77 ? 10.530 -2.638 -7.280 1.00 98.31 77 ALA A CA 1
ATOM 590 C C . ALA A 1 77 ? 9.696 -1.447 -6.814 1.00 98.31 77 ALA A C 1
ATOM 592 O O . ALA A 1 77 ? 10.215 -0.558 -6.136 1.00 98.31 77 ALA A O 1
ATOM 593 N N . ILE A 1 78 ? 8.417 -1.446 -7.173 1.00 98.50 78 ILE A N 1
ATOM 594 C CA . ILE A 1 78 ? 7.434 -0.491 -6.667 1.00 98.50 78 ILE A CA 1
ATOM 595 C C . ILE A 1 78 ? 6.548 -1.170 -5.635 1.00 98.50 78 ILE A C 1
ATOM 597 O O . ILE A 1 78 ? 6.214 -2.340 -5.814 1.00 98.50 78 ILE A O 1
ATOM 601 N N . VAL A 1 79 ? 6.152 -0.447 -4.589 1.00 98.69 79 VAL A N 1
ATOM 602 C CA . VAL A 1 79 ? 5.178 -0.902 -3.586 1.00 98.69 79 VAL A CA 1
ATOM 603 C C . VAL A 1 79 ? 4.087 0.150 -3.432 1.00 98.69 79 VAL A C 1
ATOM 605 O O . VAL A 1 79 ? 4.380 1.314 -3.164 1.00 98.69 79 VAL A O 1
ATOM 608 N N . ILE A 1 80 ? 2.830 -0.262 -3.594 1.00 98.38 80 ILE A N 1
ATOM 609 C CA . ILE A 1 80 ? 1.639 0.585 -3.437 1.00 98.38 80 ILE A CA 1
ATOM 610 C C . ILE A 1 80 ? 0.532 -0.171 -2.702 1.00 98.38 80 ILE A C 1
ATOM 612 O O . ILE A 1 80 ? 0.413 -1.390 -2.822 1.00 98.38 80 ILE A O 1
ATOM 616 N N . CYS A 1 81 ? -0.320 0.555 -1.977 1.00 98.25 81 CYS A N 1
ATOM 617 C CA . CYS A 1 81 ? -1.601 0.007 -1.531 1.00 98.25 81 CYS A CA 1
ATOM 618 C C . CYS A 1 81 ? -2.651 0.193 -2.623 1.00 98.25 81 CYS A C 1
ATOM 620 O O . CYS A 1 81 ? -2.795 1.284 -3.172 1.00 98.25 81 CYS A O 1
ATOM 622 N N . VAL A 1 82 ? -3.397 -0.865 -2.920 1.00 98.25 82 VAL A N 1
ATOM 623 C CA . VAL A 1 82 ? -4.453 -0.853 -3.933 1.00 98.25 82 VAL A CA 1
ATOM 624 C C . VAL A 1 82 ? -5.760 -1.342 -3.313 1.00 98.25 82 VAL A C 1
ATOM 626 O O . VAL A 1 82 ? -5.779 -2.427 -2.717 1.00 98.25 82 VAL A O 1
ATOM 629 N N . PRO A 1 83 ? -6.883 -0.619 -3.498 1.00 97.94 83 PRO A N 1
ATOM 630 C CA . PRO A 1 83 ? -8.184 -1.100 -3.058 1.00 97.94 83 PRO A CA 1
ATOM 631 C C . PRO A 1 83 ? -8.521 -2.433 -3.725 1.00 97.94 83 PRO A C 1
ATOM 633 O O . PRO A 1 83 ? -8.413 -2.562 -4.946 1.00 97.94 83 PRO A O 1
ATOM 636 N N . LYS A 1 84 ? -9.024 -3.415 -2.969 1.00 97.81 84 LYS A N 1
ATOM 637 C CA . LYS A 1 84 ? -9.349 -4.752 -3.511 1.00 97.81 84 LYS A CA 1
ATOM 638 C C . LYS A 1 84 ? -10.270 -4.688 -4.732 1.00 97.81 84 LYS A C 1
ATOM 640 O O . LYS A 1 84 ? -10.090 -5.440 -5.684 1.00 97.81 84 LYS A O 1
ATOM 645 N N . LYS A 1 85 ? -11.218 -3.744 -4.736 1.00 97.56 85 LYS A N 1
ATOM 646 C CA . LYS A 1 85 ? -12.158 -3.504 -5.846 1.00 97.56 85 LYS A CA 1
ATOM 647 C C . LYS A 1 85 ? -11.479 -2.998 -7.128 1.00 97.56 85 LYS A C 1
ATOM 649 O O . LYS A 1 85 ? -12.019 -3.193 -8.210 1.00 97.56 85 LYS A O 1
ATOM 654 N N . ALA A 1 86 ? -10.320 -2.353 -7.014 1.00 97.81 86 ALA A N 1
ATOM 655 C CA . ALA A 1 86 ? -9.547 -1.829 -8.138 1.00 97.81 86 ALA A CA 1
ATOM 656 C C . ALA A 1 86 ? -8.450 -2.795 -8.616 1.00 97.81 86 ALA A C 1
ATOM 658 O O . ALA A 1 86 ? -7.906 -2.586 -9.698 1.00 97.81 86 ALA A O 1
ATOM 659 N N . LEU A 1 87 ? -8.163 -3.867 -7.863 1.00 97.88 87 LEU A N 1
ATOM 660 C CA . LEU A 1 87 ? -6.998 -4.735 -8.060 1.00 97.88 87 LEU A CA 1
ATOM 661 C C . LEU A 1 87 ? -6.790 -5.164 -9.517 1.00 97.88 87 LEU A C 1
ATOM 663 O O . LEU A 1 87 ? -5.701 -4.996 -10.059 1.00 97.88 87 LEU A O 1
ATOM 667 N N . TYR A 1 88 ? -7.823 -5.709 -10.161 1.00 97.69 88 TYR A N 1
ATOM 668 C CA . TYR A 1 88 ? -7.695 -6.211 -11.530 1.00 97.69 88 TYR A CA 1
ATOM 669 C C . TYR A 1 88 ? -7.314 -5.099 -12.520 1.00 97.69 88 TYR A C 1
ATOM 671 O O . TYR A 1 88 ? -6.394 -5.270 -13.322 1.00 97.69 88 TYR A O 1
ATOM 679 N N . LYS A 1 89 ? -7.951 -3.927 -12.402 1.00 98.19 89 LYS A N 1
ATOM 680 C CA . LYS A 1 89 ? -7.639 -2.742 -13.213 1.00 98.19 89 LYS A CA 1
ATOM 681 C C . LYS A 1 89 ? -6.224 -2.232 -12.933 1.00 98.19 89 LYS A C 1
ATOM 683 O O . LYS A 1 89 ? -5.503 -1.904 -13.871 1.00 98.19 89 LYS A O 1
ATOM 688 N N . SER A 1 90 ? -5.797 -2.218 -11.673 1.00 98.25 90 SER A N 1
ATOM 689 C CA . SER A 1 90 ? -4.439 -1.824 -11.288 1.00 98.25 90 SER A CA 1
ATOM 690 C C . SER A 1 90 ? -3.384 -2.762 -11.871 1.00 98.25 90 SER A C 1
ATOM 692 O O . SER A 1 90 ? -2.374 -2.298 -12.389 1.00 98.25 90 SER A O 1
ATOM 694 N N . VAL A 1 91 ? -3.634 -4.075 -11.896 1.00 98.19 91 VAL A N 1
ATOM 695 C CA . VAL A 1 91 ? -2.740 -5.039 -12.561 1.00 98.19 91 VAL A CA 1
ATOM 696 C C . VAL A 1 91 ? -2.654 -4.773 -14.068 1.00 98.19 91 VAL A C 1
ATOM 698 O O . VAL A 1 91 ? -1.564 -4.842 -14.636 1.00 98.19 91 VAL A O 1
ATOM 701 N N . GLN A 1 92 ? -3.770 -4.447 -14.730 1.00 98.50 92 GLN A N 1
ATOM 702 C CA . GLN A 1 92 ? -3.759 -4.066 -16.149 1.00 98.50 92 GLN A CA 1
ATOM 703 C C . GLN A 1 92 ? -2.934 -2.793 -16.389 1.00 98.50 92 GLN A C 1
ATOM 705 O O . GLN A 1 92 ? -2.116 -2.767 -17.305 1.00 98.50 92 GLN A O 1
ATOM 710 N N . GLN A 1 93 ? -3.097 -1.773 -15.543 1.00 98.38 93 GLN A N 1
ATOM 711 C CA . GLN A 1 93 ? -2.341 -0.520 -15.636 1.00 98.38 93 GLN A CA 1
ATOM 712 C C . GLN A 1 93 ? -0.848 -0.720 -15.375 1.00 98.38 93 GLN A C 1
ATOM 714 O O . GLN A 1 93 ? -0.036 -0.218 -16.144 1.00 98.38 93 GLN A O 1
ATOM 719 N N . LEU A 1 94 ? -0.481 -1.519 -14.366 1.00 98.19 94 LEU A N 1
ATOM 720 C CA . LEU A 1 94 ? 0.913 -1.887 -14.102 1.00 98.19 94 LEU A CA 1
ATOM 721 C C . LEU A 1 94 ? 1.550 -2.547 -15.324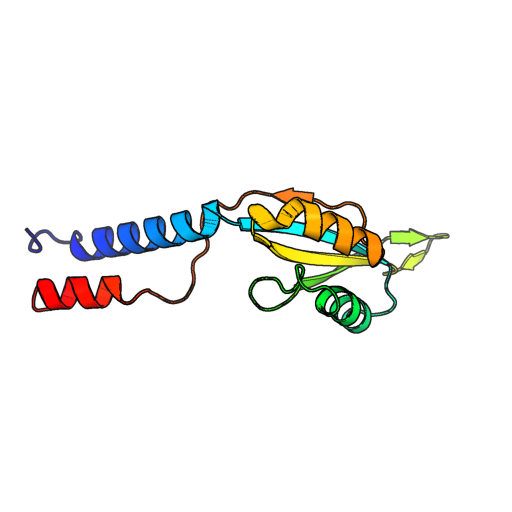 1.00 98.19 94 LEU A C 1
ATOM 723 O O . LEU A 1 94 ? 2.646 -2.169 -15.723 1.00 98.19 94 LEU A O 1
ATOM 727 N N . ARG A 1 95 ? 0.855 -3.494 -15.961 1.00 98.00 95 ARG A N 1
ATOM 728 C CA . ARG A 1 95 ? 1.349 -4.146 -17.184 1.00 98.00 95 ARG A CA 1
ATOM 729 C C . ARG A 1 95 ? 1.521 -3.155 -18.333 1.00 98.00 95 ARG A C 1
ATOM 731 O O . ARG A 1 95 ? 2.526 -3.228 -19.034 1.00 98.00 95 ARG A O 1
ATOM 738 N N . ALA A 1 96 ? 0.584 -2.221 -18.501 1.00 98.00 96 ALA A N 1
ATOM 739 C CA . ALA A 1 96 ? 0.641 -1.210 -19.556 1.00 98.00 96 ALA A CA 1
ATOM 740 C C . ALA A 1 96 ? 1.877 -0.298 -19.448 1.00 98.00 96 ALA A C 1
ATOM 742 O O . ALA A 1 96 ? 2.397 0.139 -20.469 1.00 98.00 96 ALA A O 1
ATOM 743 N N . ILE A 1 97 ? 2.386 -0.066 -18.233 1.00 97.38 97 ILE A N 1
ATOM 744 C CA . ILE A 1 97 ? 3.592 0.743 -17.988 1.00 97.38 97 ILE A CA 1
ATOM 745 C C . ILE A 1 97 ? 4.880 -0.088 -17.841 1.00 97.38 97 ILE A C 1
ATOM 747 O O . ILE A 1 97 ? 5.915 0.442 -17.435 1.00 97.38 97 ILE A O 1
ATOM 751 N N . GLY A 1 98 ? 4.847 -1.381 -18.185 1.00 96.44 98 GLY A N 1
ATOM 752 C CA . GLY A 1 98 ? 6.020 -2.266 -18.159 1.00 96.44 98 GLY A CA 1
ATOM 753 C C . GLY A 1 98 ? 6.282 -2.952 -16.813 1.00 96.44 98 GLY A C 1
ATOM 754 O O . GLY A 1 98 ? 7.379 -3.463 -16.583 1.00 96.44 98 GLY A O 1
ATOM 755 N N . GLY A 1 99 ? 5.289 -2.969 -15.925 1.00 97.31 99 GLY A N 1
ATOM 756 C CA . GLY A 1 99 ? 5.299 -3.724 -14.678 1.00 97.31 99 GLY A CA 1
ATOM 757 C C . GLY A 1 99 ? 5.147 -5.229 -14.897 1.00 97.31 99 GLY A C 1
ATOM 758 O O . GLY A 1 99 ? 4.337 -5.700 -15.696 1.00 97.31 99 GLY A O 1
ATOM 759 N N . SER A 1 100 ? 5.928 -5.997 -14.147 1.00 96.81 100 SER A N 1
ATOM 760 C CA . SER A 1 100 ? 5.997 -7.458 -14.203 1.00 96.81 100 SER A CA 1
ATOM 761 C C . SER A 1 100 ? 6.231 -8.038 -12.807 1.00 96.81 100 SER A C 1
ATOM 763 O O . SER A 1 100 ? 6.558 -7.304 -11.878 1.00 96.81 100 SER A O 1
ATOM 765 N N . GLY A 1 101 ? 6.037 -9.351 -12.636 1.00 96.56 101 GLY A N 1
ATOM 766 C CA . GLY A 1 101 ? 6.233 -10.001 -11.333 1.00 96.56 101 GLY A CA 1
ATOM 767 C C . GLY A 1 101 ? 5.368 -9.386 -10.229 1.00 96.56 101 GLY A C 1
ATOM 768 O O . GLY A 1 101 ? 5.872 -9.094 -9.152 1.00 96.56 101 GLY A O 1
ATOM 769 N N . VAL A 1 102 ? 4.093 -9.121 -10.533 1.00 98.06 102 VAL A N 1
ATOM 770 C CA . VAL A 1 102 ? 3.177 -8.443 -9.610 1.00 98.06 102 VAL A CA 1
ATOM 771 C C . VAL A 1 102 ? 2.813 -9.383 -8.459 1.00 98.06 102 VAL A C 1
ATOM 773 O O . VAL A 1 102 ? 2.105 -10.368 -8.663 1.00 98.06 102 VAL A O 1
ATOM 776 N N . LEU A 1 103 ? 3.299 -9.071 -7.261 1.00 98.44 103 LEU A N 1
ATOM 777 C CA . LEU A 1 103 ? 2.993 -9.757 -6.010 1.00 98.44 103 LEU A CA 1
ATOM 778 C C . LEU A 1 103 ? 1.882 -9.006 -5.279 1.00 98.44 103 LEU A C 1
ATOM 780 O O . LEU A 1 103 ? 1.870 -7.777 -5.252 1.00 98.44 103 LEU A O 1
ATOM 784 N N . ILE A 1 104 ? 0.948 -9.748 -4.691 1.00 98.25 104 ILE A N 1
ATOM 785 C CA . ILE A 1 104 ? -0.226 -9.198 -4.012 1.00 98.25 104 ILE A CA 1
ATOM 786 C C . ILE A 1 104 ? -0.325 -9.868 -2.645 1.00 98.25 104 ILE A C 1
ATOM 788 O O . ILE A 1 104 ? -0.440 -11.091 -2.573 1.00 98.25 104 ILE A O 1
ATOM 792 N N . SER A 1 105 ? -0.319 -9.069 -1.580 1.00 98.25 105 SER A N 1
ATOM 793 C CA . SER A 1 105 ? -0.390 -9.556 -0.199 1.00 98.25 105 SER A CA 1
ATOM 794 C C . SER A 1 105 ? -1.524 -8.866 0.567 1.00 98.25 105 SER A C 1
ATOM 796 O O . SER A 1 105 ? -1.671 -7.643 0.459 1.00 98.25 105 SER A O 1
ATOM 798 N N . PRO A 1 106 ? -2.345 -9.607 1.339 1.00 97.88 106 PRO A N 1
ATOM 799 C CA . PRO A 1 106 ? -3.329 -9.003 2.231 1.00 97.88 106 PRO A CA 1
ATOM 800 C C . PRO A 1 106 ? -2.642 -8.282 3.396 1.00 97.88 106 PRO A C 1
ATOM 802 O O . PRO A 1 106 ? -1.512 -8.599 3.763 1.00 97.88 106 PRO A O 1
ATOM 805 N N . LEU A 1 107 ? -3.361 -7.336 3.996 1.00 97.75 107 LEU A N 1
ATOM 806 C CA . LEU A 1 107 ? -2.921 -6.589 5.170 1.00 97.75 107 LEU A CA 1
ATOM 807 C C . LEU A 1 107 ? -3.793 -6.941 6.375 1.00 97.75 107 LEU A C 1
ATOM 809 O O . LEU A 1 107 ? -5.009 -7.086 6.244 1.00 97.75 107 LEU A O 1
ATOM 813 N N . THR A 1 108 ? -3.168 -7.048 7.548 1.00 98.25 108 THR A N 1
ATOM 814 C CA . THR A 1 108 ? -3.883 -7.268 8.815 1.00 98.25 108 THR A CA 1
ATOM 815 C C . THR A 1 108 ? -4.364 -5.949 9.417 1.00 98.25 108 THR A C 1
ATOM 817 O O . THR A 1 108 ? -5.501 -5.879 9.877 1.00 98.25 108 THR A O 1
ATOM 820 N N . TYR A 1 109 ? -3.527 -4.908 9.377 1.00 98.25 109 TYR A N 1
ATOM 821 C CA . TYR A 1 109 ? -3.808 -3.577 9.920 1.00 98.25 109 TYR A CA 1
ATOM 822 C C . TYR A 1 109 ? -3.218 -2.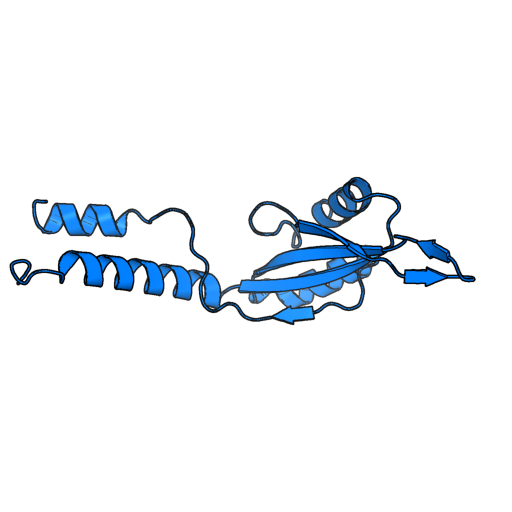489 9.015 1.00 98.25 109 TYR A C 1
ATOM 824 O O . TYR A 1 109 ? -2.137 -2.672 8.456 1.00 98.25 109 TYR A O 1
ATOM 832 N N . ILE A 1 110 ? -3.917 -1.358 8.903 1.00 98.06 110 ILE A N 1
ATOM 833 C CA . ILE A 1 110 ? -3.392 -0.094 8.375 1.00 98.06 110 ILE A CA 1
ATOM 834 C C . ILE A 1 110 ? -3.694 0.976 9.422 1.00 98.06 110 ILE A C 1
ATOM 836 O O . ILE 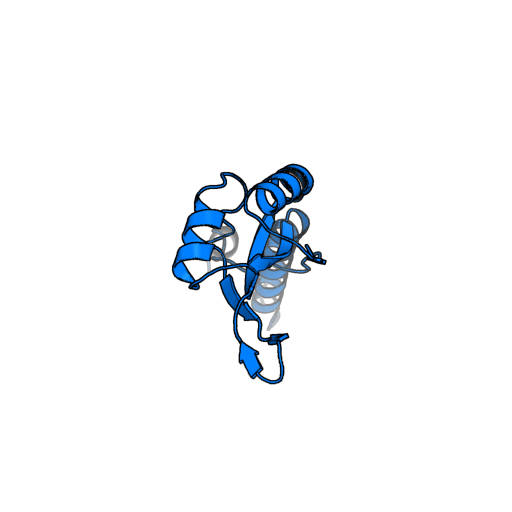A 1 110 ? -4.820 1.480 9.491 1.00 98.06 110 ILE A O 1
ATOM 840 N N . PHE A 1 111 ? -2.696 1.288 10.244 1.00 97.19 111 PHE A N 1
ATOM 841 C CA . PHE A 1 111 ? -2.754 2.426 11.156 1.00 97.19 111 PHE A CA 1
ATOM 842 C C . PHE A 1 111 ? -2.536 3.713 10.361 1.00 97.19 111 PHE A C 1
ATOM 844 O O . PHE A 1 111 ? -1.708 3.760 9.455 1.00 97.19 111 PHE A O 1
ATOM 851 N N . ASP A 1 112 ? -3.336 4.715 10.680 1.00 93.06 112 ASP A N 1
ATOM 852 C CA . ASP A 1 112 ? -3.354 6.042 10.067 1.00 93.06 112 ASP A CA 1
ATOM 853 C C . ASP A 1 112 ? -3.693 7.033 11.189 1.00 93.06 112 ASP A C 1
ATOM 855 O O . ASP A 1 112 ? -3.761 6.620 12.349 1.00 93.06 112 ASP A O 1
ATOM 859 N N . GLU A 1 113 ? -3.948 8.298 10.869 1.00 92.81 113 GLU A N 1
ATOM 860 C CA . GLU A 1 113 ? -4.430 9.273 11.850 1.00 92.81 113 GLU A CA 1
ATOM 861 C C . GLU A 1 113 ? -5.599 8.725 12.694 1.00 92.81 113 GLU A C 1
ATOM 863 O O . GLU A 1 113 ? -6.533 8.095 12.171 1.00 92.81 113 GLU A O 1
ATOM 868 N N . GLU A 1 114 ? -5.541 8.980 14.008 1.00 88.94 114 GLU A N 1
ATOM 869 C CA . GLU A 1 114 ? -6.603 8.613 14.945 1.00 88.94 114 GLU A CA 1
ATOM 870 C C . GLU A 1 114 ? -7.935 9.219 14.499 1.00 88.94 114 GLU A C 1
ATOM 872 O O . GLU A 1 114 ? -8.050 10.414 14.192 1.00 88.94 114 GLU A O 1
ATOM 877 N N . THR A 1 115 ? -8.986 8.403 14.511 1.00 93.56 115 THR A N 1
ATOM 878 C CA . THR A 1 115 ? -10.312 8.913 14.189 1.00 93.56 115 THR A CA 1
ATOM 879 C C . THR A 1 115 ? -10.851 9.770 15.340 1.00 93.56 115 THR A C 1
ATOM 881 O O . THR A 1 115 ? -10.445 9.639 16.499 1.00 93.56 115 THR A O 1
ATOM 884 N N . PRO A 1 116 ? -11.853 10.627 15.085 1.00 96.38 116 PRO A N 1
ATOM 885 C CA . PRO A 1 116 ? -12.513 11.374 16.152 1.00 96.38 116 PRO A CA 1
ATOM 886 C C . PRO A 1 116 ? -13.187 10.498 17.222 1.00 96.38 116 PRO A C 1
ATOM 888 O O . PRO A 1 116 ? -13.582 11.034 18.256 1.00 96.38 116 PRO A O 1
ATOM 891 N N . ARG A 1 117 ? -13.339 9.180 17.002 1.00 96.81 117 ARG A N 1
ATOM 892 C CA . ARG A 1 117 ? -14.078 8.284 17.905 1.00 96.81 117 ARG A CA 1
ATOM 893 C C . ARG A 1 117 ? -13.461 8.197 19.290 1.00 96.81 117 ARG A C 1
ATOM 895 O O . ARG A 1 117 ? -14.206 8.144 20.262 1.00 96.81 117 ARG A O 1
ATOM 902 N N . TRP A 1 118 ? -12.132 8.223 19.393 1.00 96.31 118 TRP A N 1
ATOM 903 C CA . TRP A 1 118 ? -11.473 8.218 20.697 1.00 96.31 118 TRP A CA 1
ATOM 904 C C . TRP A 1 118 ? -11.832 9.468 21.509 1.00 96.31 118 TRP A C 1
ATOM 906 O O . TRP A 1 118 ? -12.302 9.372 22.641 1.00 96.31 118 TRP A O 1
ATOM 916 N N . ARG A 1 119 ? -11.735 10.649 20.887 1.00 95.94 119 ARG A N 1
ATOM 917 C CA . ARG A 1 119 ? -12.135 11.922 21.507 1.00 95.94 119 ARG A CA 1
ATOM 918 C C . ARG A 1 119 ? -13.623 11.966 21.866 1.00 95.94 119 ARG A C 1
ATOM 920 O O . ARG A 1 119 ? -13.978 12.508 22.907 1.00 95.94 119 ARG A O 1
ATOM 927 N N . GLN A 1 120 ? -14.490 11.388 21.034 1.00 97.81 120 GLN A N 1
ATOM 928 C CA . GLN A 1 120 ? -15.923 11.272 21.330 1.00 97.81 120 GLN A CA 1
ATOM 929 C C . GLN A 1 120 ? -16.176 10.386 22.554 1.00 97.81 120 GLN A C 1
ATOM 931 O O . GLN A 1 120 ? -16.925 10.788 23.438 1.00 97.81 120 GLN A O 1
ATOM 936 N N . LEU A 1 121 ? -15.499 9.238 22.649 1.00 95.62 121 LEU A N 1
ATOM 937 C CA . LEU A 1 121 ? -15.593 8.356 23.811 1.00 95.62 121 LEU A CA 1
ATOM 938 C C . LEU A 1 121 ? -15.151 9.067 25.097 1.00 95.62 121 LEU A C 1
ATOM 940 O O . LEU A 1 121 ? -15.840 8.971 26.108 1.00 95.62 121 LEU A O 1
ATOM 944 N N . LEU A 1 122 ? -14.041 9.810 25.069 1.00 95.56 122 LEU A N 1
ATOM 945 C CA . LEU A 1 122 ? -13.594 10.597 26.226 1.00 95.56 122 LEU A CA 1
ATOM 946 C C . LEU A 1 122 ? -14.639 11.642 26.640 1.00 95.56 122 LEU A C 1
ATOM 948 O O . LEU A 1 122 ? -15.010 11.705 27.811 1.00 95.56 122 LEU A O 1
ATOM 952 N N . SER A 1 123 ? -15.203 12.365 25.668 1.00 96.62 123 SER A N 1
ATOM 953 C CA . SER A 1 123 ? -16.266 13.341 25.921 1.00 96.62 123 SER A CA 1
ATOM 954 C C . SER A 1 123 ? -17.514 12.710 26.549 1.00 96.62 123 SER A C 1
ATOM 956 O O . SER A 1 123 ? -18.113 13.322 27.430 1.00 96.62 123 SER A O 1
ATOM 958 N N . GLU A 1 124 ? -17.918 11.509 26.123 1.00 96.31 124 GLU A N 1
ATOM 959 C CA . GLU A 1 124 ? -19.050 10.774 26.713 1.00 96.31 124 GLU A CA 1
ATOM 960 C C . GLU A 1 124 ? -18.760 10.296 28.144 1.00 96.31 124 GLU A C 1
ATOM 962 O O . GLU A 1 124 ? -19.676 10.151 28.955 1.00 96.31 124 GLU A O 1
ATOM 967 N N . LEU A 1 125 ? -17.485 10.079 28.472 1.00 94.12 125 LEU A N 1
ATOM 968 C CA . LEU A 1 125 ? -17.025 9.713 29.811 1.00 94.12 125 LEU A CA 1
ATOM 969 C C . LEU A 1 125 ? -16.766 10.929 30.719 1.00 94.12 125 LEU A C 1
ATOM 971 O O . LEU A 1 125 ? -16.515 10.738 31.910 1.00 94.12 125 LEU A O 1
ATOM 975 N N . GLY A 1 126 ? -16.844 12.153 30.184 1.00 93.75 126 GLY A N 1
ATOM 976 C CA . GLY A 1 126 ? -16.514 13.387 30.904 1.00 93.75 126 GLY A CA 1
ATOM 977 C C . GLY A 1 126 ? -15.020 13.536 31.212 1.00 93.75 126 GLY A C 1
ATOM 978 O O . GLY A 1 126 ? -14.676 14.134 32.233 1.00 93.75 126 GLY A O 1
ATOM 979 N N . LEU A 1 127 ? -14.162 12.950 30.370 1.00 86.88 127 LEU A N 1
ATOM 980 C CA . LEU A 1 127 ? -12.699 12.989 30.453 1.00 86.88 127 LEU A CA 1
ATOM 981 C C . LEU A 1 127 ? -12.089 13.931 29.411 1.00 86.88 127 LEU A C 1
ATOM 983 O O . LEU A 1 127 ? -12.682 14.078 28.317 1.00 86.88 127 LEU A O 1
#

Mean predicted aligned error: 4.13 Å

Organism: Lotus japonicus (NCBI:txid34305)

Nearest PDB structures (foldseek):
  6czm-assembly1_A  TM=9.908E-01  e=7.082E-22  Medicago truncatula
  6czm-assembly1_F  TM=9.884E-01  e=9.073E-22  Medicago truncatula
  6czm-assembly1_D  TM=9.701E-01  e=5.529E-22  Medicago truncatula
  6czm-assembly1_B  TM=9.908E-01  e=4.264E-21  Medicago truncatula
  6czm-assembly1_C  TM=9.841E-01  e=4.264E-21  Medicago truncatula